Protein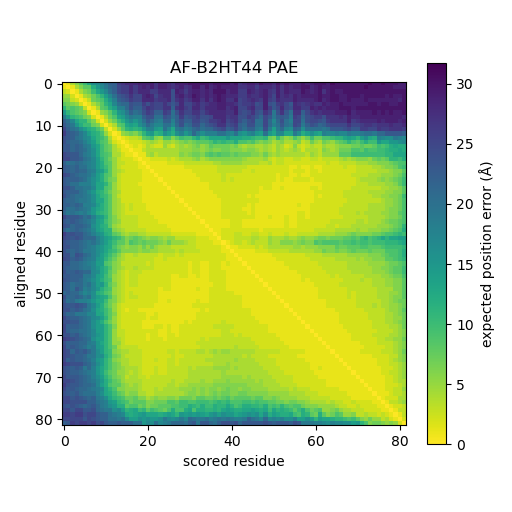 AF-B2HT44-F1 (afdb_monomer)

Secondary structure (DSSP, 8-state):
---------------GGG--HHHHHHHHHHHHHHHHH----HHHHHHHHHHHHHHHHHHHHHHHHHHHHHHHHHHHHHHTT-

Foldseek 3Di:
DDDDPDDPDPPPPPPLLPDDLVRLVVLLVVLVVDLVVDPDDPVVNVVSVVSNVSSVVSNVVNVVVVVVVVVVVVVVVVVVVD

InterPro domains:
  IPR003761 Exonuclease VII, small subunit [MF_00337] (20-80)
  IPR003761 Exonuclease VII, small subunit [PF02609] (21-70)
  IPR003761 Exonuclease VII, small subunit [PIRSF006488] (12-81)
  IPR003761 Exonuclease VII, small subunit [PTHR34137] (15-80)
  IPR003761 Exonuclease VII, small subunit [TIGR01280] (21-74)
  IPR037004 Exonuclease VII, small subunit superfamily [G3DSA:1.10.287.1040] (17-82)
  IPR037004 Exonuclease VII, small subunit superfamily [SSF116842] (15-72)

Mean predicted aligned error: 8.58 Å

pLDDT: mean 88.36, std 17.96, range [39.75, 98.44]

Organism: Mycobacterium marinum (strain ATCC BAA-535 / M) (NCBI:txid216594)

Sequence (82 aa):
MELDDHNGETDSVTPISQLGYEACRDELIEVVRLLEQGGLDLDTSLKLWERGEVLAK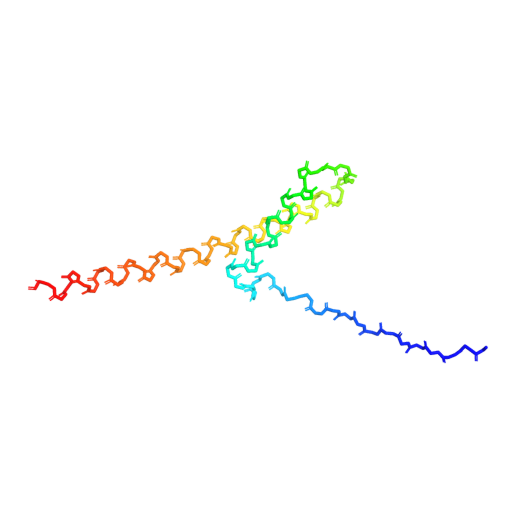RCEEHLAGARQRVADALAASEAEQD

Nearest PDB structures (foldseek):
  3aai-assembly1_B  TM=4.325E-01  e=1.370E+00  Thermus thermophilus HB8
  7zg0-assembly1_B  TM=5.499E-01  e=3.098E+00  Mus musculus
  7zg0-assembly1_A  TM=5.450E-01  e=2.910E+00  Mus musculus

Structure (mmCIF, N/CA/C/O backbone):
data_AF-B2HT44-F1
#
_entry.id   AF-B2HT44-F1
#
loop_
_atom_site.group_PDB
_atom_site.id
_atom_site.type_symbol
_atom_site.label_atom_id
_atom_site.label_alt_id
_atom_site.label_comp_id
_atom_site.label_asym_id
_atom_site.label_entity_id
_atom_site.label_seq_id
_atom_site.pdbx_PDB_ins_code
_atom_site.Cartn_x
_atom_site.Cartn_y
_atom_site.Cartn_z
_atom_site.occupancy
_atom_site.B_iso_or_equiv
_atom_site.auth_seq_id
_atom_site.auth_comp_id
_atom_site.auth_asym_id
_atom_site.auth_atom_id
_atom_site.pdbx_PDB_model_num
ATOM 1 N N . MET A 1 1 ? 36.160 -21.753 -14.204 1.00 49.69 1 MET A N 1
ATOM 2 C CA . MET A 1 1 ? 35.215 -22.761 -14.718 1.00 49.69 1 MET A CA 1
ATOM 3 C C . MET A 1 1 ? 34.291 -23.089 -13.553 1.00 49.69 1 MET A C 1
ATOM 5 O O . MET A 1 1 ? 34.535 -24.041 -12.832 1.00 49.69 1 MET A O 1
ATOM 9 N N . GLU A 1 2 ? 33.582 -22.074 -13.059 1.00 41.44 2 GLU A N 1
ATOM 10 C CA . GLU A 1 2 ? 32.236 -21.661 -13.510 1.00 41.44 2 GLU A CA 1
ATOM 11 C C . GLU A 1 2 ? 31.220 -22.770 -13.280 1.00 41.44 2 GLU A C 1
ATOM 13 O O . GLU A 1 2 ? 30.886 -23.493 -14.209 1.00 41.44 2 GLU A O 1
ATOM 18 N N . LEU A 1 3 ? 30.797 -22.886 -12.021 1.00 48.12 3 LEU A N 1
ATOM 19 C CA . LEU A 1 3 ? 29.525 -23.445 -11.580 1.00 48.12 3 LEU A CA 1
ATOM 20 C C . LEU A 1 3 ? 29.204 -22.745 -10.252 1.00 48.12 3 LEU A C 1
ATOM 22 O O . LEU A 1 3 ? 29.858 -23.029 -9.257 1.00 48.12 3 LEU A O 1
ATOM 26 N N . AS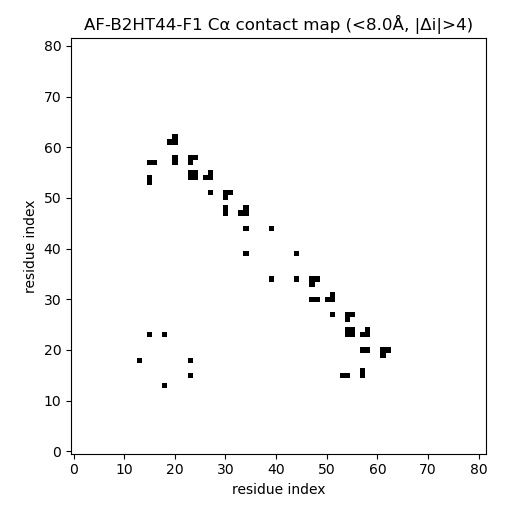P A 1 4 ? 28.298 -21.772 -10.279 1.00 50.97 4 ASP A N 1
ATOM 27 C CA . ASP A 1 4 ? 27.356 -21.535 -9.180 1.00 50.97 4 ASP A CA 1
ATOM 28 C C . ASP A 1 4 ? 26.194 -20.685 -9.709 1.00 50.97 4 ASP A C 1
ATOM 30 O O . ASP A 1 4 ? 26.187 -19.453 -9.687 1.00 50.97 4 ASP A O 1
ATOM 34 N N . ASP A 1 5 ? 25.217 -21.416 -10.245 1.00 48.53 5 ASP A N 1
ATOM 35 C CA . ASP A 1 5 ? 23.827 -21.014 -10.423 1.00 48.53 5 ASP A CA 1
ATOM 36 C C . ASP A 1 5 ? 23.181 -20.814 -9.041 1.00 48.53 5 ASP A C 1
ATOM 38 O O . ASP A 1 5 ? 22.573 -21.721 -8.470 1.00 48.53 5 ASP A O 1
ATOM 42 N N . HIS A 1 6 ? 23.300 -19.609 -8.489 1.00 54.00 6 HIS A N 1
ATOM 43 C CA . HIS A 1 6 ? 22.558 -19.192 -7.303 1.00 54.00 6 HIS A CA 1
ATOM 44 C C . HIS A 1 6 ? 22.051 -17.759 -7.495 1.00 54.00 6 HIS A C 1
ATOM 46 O O . HIS A 1 6 ? 22.805 -16.811 -7.318 1.00 54.00 6 HIS A O 1
ATOM 52 N N . ASN A 1 7 ? 20.782 -17.587 -7.878 1.00 50.91 7 ASN A N 1
ATOM 53 C CA . ASN A 1 7 ? 19.766 -17.082 -6.943 1.00 50.91 7 ASN A CA 1
ATOM 54 C C . ASN A 1 7 ? 18.399 -16.960 -7.647 1.00 50.91 7 ASN A C 1
ATOM 56 O O . ASN A 1 7 ? 18.102 -15.972 -8.317 1.00 50.91 7 ASN A O 1
ATOM 60 N N . GLY A 1 8 ? 17.562 -17.988 -7.493 1.00 40.31 8 GLY A N 1
ATOM 61 C CA . GLY A 1 8 ? 16.153 -17.995 -7.893 1.00 40.31 8 GLY A CA 1
ATOM 62 C C . GLY A 1 8 ? 15.266 -17.277 -6.875 1.00 40.31 8 GLY A C 1
ATOM 63 O O . GLY A 1 8 ? 14.340 -17.879 -6.342 1.00 40.31 8 GLY A O 1
ATOM 64 N N . GLU A 1 9 ? 15.551 -16.008 -6.595 1.00 43.34 9 GLU A N 1
ATOM 65 C CA . GLU A 1 9 ? 14.786 -15.205 -5.639 1.00 43.34 9 GLU A CA 1
ATOM 66 C C . GLU A 1 9 ? 13.765 -14.357 -6.401 1.00 43.34 9 GLU A C 1
ATOM 68 O O . GLU A 1 9 ? 13.941 -13.165 -6.646 1.00 43.34 9 GLU A O 1
ATOM 73 N N . THR A 1 10 ? 12.675 -14.994 -6.833 1.00 39.75 10 THR A N 1
ATOM 74 C CA . THR A 1 10 ? 11.431 -14.254 -7.046 1.00 39.75 10 THR A CA 1
ATOM 75 C C . THR A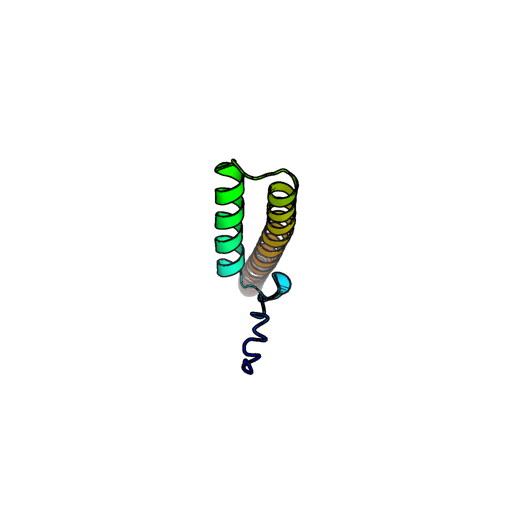 1 10 ? 10.951 -13.828 -5.667 1.00 39.75 10 THR A C 1
ATOM 77 O O . THR A 1 10 ? 10.168 -14.549 -5.046 1.00 39.75 10 THR A O 1
ATOM 80 N N . ASP A 1 11 ? 11.471 -12.700 -5.179 1.00 45.97 11 ASP A N 1
ATOM 81 C CA . ASP A 1 11 ? 10.919 -11.975 -4.040 1.00 45.97 11 ASP A CA 1
ATOM 82 C C . ASP A 1 11 ? 9.414 -11.891 -4.280 1.00 45.97 11 ASP A C 1
ATOM 84 O O . ASP A 1 11 ? 8.940 -11.251 -5.225 1.00 45.97 11 ASP A O 1
ATOM 88 N N . SER A 1 12 ? 8.664 -12.669 -3.509 1.00 50.66 12 SER A N 1
ATOM 89 C CA . SER A 1 12 ? 7.225 -12.790 -3.640 1.00 50.66 12 SER A CA 1
ATOM 90 C C . SER A 1 12 ? 6.617 -11.465 -3.208 1.00 50.66 12 SER A C 1
ATOM 92 O O . SER A 1 12 ? 6.270 -11.287 -2.042 1.00 50.66 12 SER A O 1
ATOM 94 N N . VAL A 1 13 ? 6.535 -10.518 -4.145 1.00 69.81 13 VAL A N 1
ATOM 95 C CA . VAL A 1 13 ? 5.850 -9.243 -3.959 1.00 69.81 13 VAL A CA 1
ATOM 96 C C . VAL A 1 13 ? 4.422 -9.578 -3.556 1.00 69.81 13 VAL A C 1
ATOM 98 O O . VAL A 1 13 ? 3.654 -10.107 -4.363 1.00 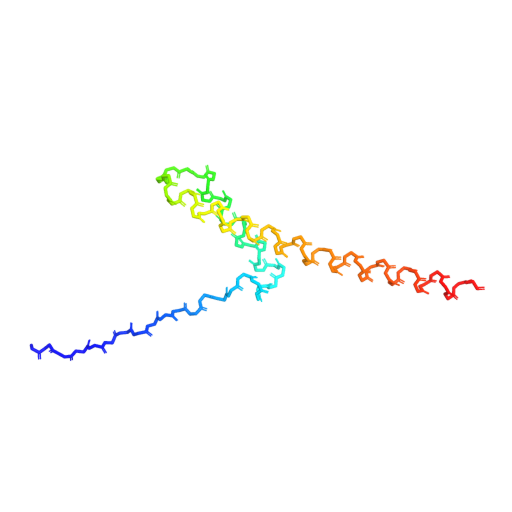69.81 13 VAL A O 1
ATOM 101 N N . THR A 1 14 ? 4.083 -9.314 -2.294 1.00 78.94 14 THR A N 1
ATOM 102 C CA . THR A 1 14 ? 2.734 -9.507 -1.762 1.00 78.94 14 THR A CA 1
ATOM 103 C C . THR A 1 14 ? 1.740 -8.835 -2.709 1.00 78.94 14 THR A C 1
ATOM 105 O O . THR A 1 14 ? 1.853 -7.628 -2.945 1.00 78.94 14 THR A O 1
ATOM 108 N N . PRO A 1 15 ? 0.778 -9.579 -3.285 1.00 89.00 15 PRO A N 1
ATOM 109 C CA . PRO A 1 15 ? -0.225 -8.989 -4.156 1.00 89.00 15 PRO A CA 1
ATOM 110 C C . PRO A 1 15 ? -0.941 -7.839 -3.441 1.00 89.00 15 PRO A C 1
ATOM 112 O O . PRO A 1 15 ? -1.288 -7.975 -2.269 1.00 89.00 15 PRO A O 1
ATOM 115 N N . ILE A 1 16 ? -1.227 -6.735 -4.141 1.00 89.50 16 ILE A N 1
ATOM 116 C CA . ILE A 1 16 ? -1.896 -5.556 -3.549 1.00 89.50 16 ILE A CA 1
ATOM 117 C C . ILE A 1 16 ? -3.209 -5.946 -2.847 1.00 89.50 16 ILE A C 1
ATOM 119 O O . ILE A 1 16 ? -3.543 -5.426 -1.784 1.00 89.50 16 ILE A O 1
ATOM 123 N N . SER A 1 17 ? -3.915 -6.952 -3.372 1.00 89.50 17 SER A N 1
ATOM 124 C CA . SER A 1 17 ? -5.127 -7.518 -2.767 1.00 89.50 17 SER A CA 1
ATOM 125 C C . SER A 1 17 ? -4.931 -8.072 -1.348 1.00 89.50 17 SER A C 1
ATOM 127 O O . SER A 1 17 ? -5.899 -8.191 -0.601 1.00 89.50 17 SER A O 1
ATOM 129 N N . GLN A 1 18 ? -3.705 -8.425 -0.966 1.00 90.56 18 GLN A N 1
ATOM 130 C CA . GLN A 1 18 ? -3.340 -8.940 0.356 1.00 90.56 18 GLN A CA 1
ATOM 131 C C . GLN A 1 18 ? -2.741 -7.865 1.274 1.00 90.56 18 GLN A C 1
ATOM 133 O O . GLN A 1 18 ? -2.553 -8.124 2.461 1.00 90.56 18 GLN A O 1
ATOM 138 N N . LEU A 1 19 ? -2.481 -6.654 0.770 1.00 93.31 19 LEU A N 1
ATOM 139 C CA . LEU A 1 19 ? -1.982 -5.557 1.593 1.00 93.31 19 LEU A CA 1
ATOM 140 C C . LEU A 1 19 ? -3.064 -5.068 2.564 1.00 93.31 19 LEU A C 1
ATOM 142 O O . LEU A 1 19 ? -4.241 -4.920 2.204 1.00 93.31 19 LEU A O 1
ATOM 146 N N . GLY A 1 20 ? -2.647 -4.793 3.801 1.00 95.62 20 GLY A N 1
ATOM 147 C CA . GLY A 1 20 ? -3.425 -4.012 4.762 1.00 95.62 20 GLY A CA 1
ATOM 148 C C . GLY A 1 20 ? -3.485 -2.535 4.363 1.00 95.62 20 GLY A C 1
ATOM 149 O O . GLY A 1 20 ? -2.722 -2.088 3.509 1.00 95.62 20 GLY A O 1
ATOM 150 N N . TYR A 1 21 ? -4.383 -1.771 4.991 1.00 96.94 21 TYR A N 1
ATOM 151 C CA . TYR A 1 21 ? -4.598 -0.358 4.656 1.00 96.94 21 TYR A CA 1
ATOM 152 C C . TYR A 1 21 ? -3.317 0.484 4.730 1.00 96.94 21 TYR A C 1
ATOM 154 O O . TYR A 1 21 ? -3.038 1.238 3.806 1.00 96.94 21 TYR A O 1
ATOM 162 N N . GLU A 1 22 ? -2.522 0.339 5.795 1.00 97.19 22 GLU A N 1
ATOM 163 C CA . GLU A 1 22 ? -1.306 1.142 5.992 1.00 97.19 22 GLU A CA 1
ATOM 164 C C . GLU A 1 22 ? -0.250 0.850 4.926 1.00 97.19 22 GLU A C 1
ATOM 166 O O . GLU A 1 22 ? 0.216 1.776 4.275 1.00 97.19 22 GLU A O 1
ATOM 171 N N . ALA A 1 23 ? 0.037 -0.427 4.659 1.00 96.31 23 ALA A N 1
ATOM 172 C CA . ALA A 1 23 ? 0.970 -0.817 3.604 1.00 96.31 23 ALA A CA 1
ATOM 173 C C . ALA A 1 23 ? 0.499 -0.346 2.215 1.00 96.31 23 ALA A C 1
ATOM 175 O O . ALA A 1 23 ? 1.289 0.172 1.433 1.00 96.31 23 ALA A O 1
ATOM 176 N N . CYS A 1 24 ? -0.801 -0.472 1.928 1.00 96.25 24 CYS A N 1
ATOM 177 C CA . CYS A 1 24 ? -1.395 -0.002 0.679 1.00 96.25 24 CYS A CA 1
ATOM 178 C C . CYS A 1 24 ? -1.282 1.526 0.522 1.00 96.25 24 CYS A C 1
ATOM 180 O O . CYS A 1 24 ? -0.967 2.024 -0.556 1.00 96.25 24 CYS A O 1
ATOM 182 N N . ARG A 1 25 ? -1.512 2.276 1.606 1.00 97.81 25 ARG A N 1
ATOM 183 C CA . ARG A 1 25 ? -1.377 3.737 1.642 1.00 97.81 25 ARG A CA 1
ATOM 184 C C . ARG A 1 25 ? 0.073 4.171 1.456 1.00 97.81 25 ARG A C 1
ATOM 186 O O . ARG A 1 25 ? 0.326 5.086 0.681 1.00 97.81 25 ARG A O 1
ATOM 193 N N . ASP A 1 26 ? 1.002 3.552 2.173 1.00 97.75 26 ASP A N 1
ATOM 194 C CA . ASP A 1 26 ? 2.414 3.938 2.151 1.00 97.75 26 ASP A CA 1
ATOM 195 C C . ASP A 1 26 ? 3.024 3.687 0.766 1.00 97.75 26 ASP A C 1
ATOM 197 O O . ASP A 1 26 ? 3.746 4.528 0.234 1.00 97.75 26 ASP A O 1
ATOM 201 N N . GLU A 1 27 ? 2.646 2.581 0.124 1.00 96.62 27 GLU A N 1
ATOM 202 C CA . GLU A 1 27 ? 3.042 2.304 -1.252 1.00 96.62 27 GLU A CA 1
ATOM 203 C C . GLU A 1 27 ? 2.407 3.281 -2.254 1.00 96.62 27 GLU A C 1
ATOM 205 O O . GLU A 1 27 ? 3.077 3.739 -3.180 1.00 96.62 27 GLU A O 1
ATOM 210 N N . LEU A 1 28 ? 1.138 3.660 -2.054 1.00 97.69 28 LEU A N 1
ATOM 211 C CA . LEU A 1 28 ? 0.474 4.660 -2.895 1.00 97.69 28 LEU A CA 1
ATOM 212 C C . LEU A 1 28 ? 1.172 6.022 -2.799 1.00 97.69 28 LEU A C 1
ATOM 214 O O . LEU A 1 28 ? 1.357 6.684 -3.818 1.00 97.69 28 LEU A O 1
ATOM 218 N N . ILE A 1 29 ? 1.593 6.425 -1.596 1.00 98.19 29 ILE A N 1
ATOM 219 C CA . ILE A 1 29 ? 2.367 7.655 -1.378 1.00 98.19 29 ILE A CA 1
ATOM 220 C C . ILE A 1 29 ? 3.681 7.605 -2.163 1.00 98.19 29 ILE A C 1
ATOM 222 O O . ILE A 1 29 ? 4.038 8.590 -2.806 1.00 98.19 29 ILE A O 1
ATOM 226 N N . GLU A 1 30 ? 4.381 6.470 -2.158 1.00 97.62 30 GLU A N 1
ATOM 227 C CA . GLU A 1 30 ? 5.629 6.318 -2.910 1.00 97.62 30 GLU A CA 1
ATOM 228 C C . GLU A 1 30 ? 5.406 6.368 -4.428 1.00 97.62 30 GLU A C 1
ATOM 230 O O . GLU A 1 30 ? 6.147 7.049 -5.138 1.00 97.62 30 GLU A O 1
ATOM 235 N N . VAL A 1 31 ? 4.352 5.719 -4.932 1.00 97.38 31 VAL A N 1
ATOM 236 C CA . VAL A 1 31 ? 3.964 5.799 -6.350 1.00 97.38 31 VAL A CA 1
ATOM 237 C C . VAL A 1 31 ? 3.683 7.246 -6.759 1.00 97.38 31 VAL A C 1
ATOM 239 O O . VAL A 1 31 ? 4.216 7.710 -7.769 1.00 97.38 31 VAL A O 1
ATOM 242 N N . VAL A 1 32 ? 2.890 7.976 -5.968 1.00 98.00 32 VAL A N 1
ATOM 243 C CA . VAL A 1 32 ? 2.589 9.393 -6.220 1.00 98.00 32 VAL A CA 1
ATOM 244 C C . VAL A 1 32 ? 3.871 10.223 -6.204 1.00 98.00 32 VAL A C 1
ATOM 246 O O . VAL A 1 32 ? 4.110 10.978 -7.141 1.00 98.00 32 VAL A O 1
ATOM 249 N N . ARG A 1 33 ? 4.749 10.020 -5.215 1.00 98.12 33 ARG A N 1
ATOM 250 C CA . ARG A 1 33 ? 6.031 10.731 -5.107 1.00 98.12 33 ARG A CA 1
ATOM 251 C C . ARG A 1 33 ? 6.907 10.540 -6.350 1.00 98.12 33 ARG A C 1
ATOM 253 O O . ARG A 1 33 ? 7.510 11.501 -6.825 1.00 98.12 33 ARG A O 1
ATOM 260 N N . LEU A 1 34 ? 6.998 9.315 -6.872 1.00 97.19 34 LEU A N 1
ATOM 261 C CA . LEU A 1 34 ? 7.774 9.005 -8.078 1.00 97.19 34 LEU A CA 1
ATOM 262 C C . LEU A 1 34 ? 7.167 9.642 -9.335 1.00 97.19 34 LEU A C 1
ATOM 264 O O . LEU A 1 34 ? 7.901 10.192 -10.155 1.00 97.19 34 LEU A O 1
ATOM 268 N N . LEU A 1 35 ? 5.838 9.606 -9.472 1.00 97.75 35 LEU A N 1
ATOM 269 C CA . LEU A 1 35 ? 5.134 10.262 -10.576 1.00 97.75 35 LEU A CA 1
ATOM 270 C C . LEU A 1 35 ? 5.321 11.789 -10.542 1.00 97.75 35 LEU A C 1
ATOM 272 O O . LEU A 1 35 ? 5.596 12.393 -11.577 1.00 97.75 35 LEU A O 1
ATOM 276 N N . GLU A 1 36 ? 5.227 12.408 -9.362 1.00 97.69 36 GLU A N 1
ATOM 277 C CA . GLU A 1 36 ? 5.400 13.855 -9.167 1.00 97.69 36 GLU A CA 1
ATOM 278 C C . GLU A 1 36 ? 6.842 14.327 -9.394 1.00 97.69 36 GLU A C 1
ATOM 280 O O . GLU A 1 36 ? 7.059 15.433 -9.891 1.00 97.69 36 GLU A O 1
ATOM 285 N N . GLN A 1 37 ? 7.834 13.494 -9.059 1.00 97.06 37 GLN A N 1
ATOM 286 C CA . GLN A 1 37 ? 9.246 13.780 -9.327 1.00 97.06 37 GLN A CA 1
ATOM 287 C C . GLN A 1 37 ? 9.526 13.922 -10.833 1.00 97.06 37 GLN A C 1
ATOM 289 O O . GLN A 1 37 ? 10.412 14.686 -11.228 1.00 97.06 37 GLN A O 1
ATOM 294 N N . GLY A 1 38 ? 8.773 13.202 -11.670 1.00 94.56 38 GLY A N 1
ATOM 295 C CA . GLY A 1 38 ? 8.992 13.148 -13.110 1.00 94.56 38 GLY A CA 1
ATOM 296 C C . GLY A 1 38 ? 10.340 12.516 -13.479 1.00 94.56 38 GLY A C 1
ATOM 297 O O . GLY A 1 38 ? 10.946 11.778 -12.707 1.00 94.56 38 GLY A O 1
ATOM 298 N N . GLY A 1 39 ? 10.816 12.782 -14.700 1.00 95.94 39 GLY A N 1
ATOM 299 C CA . GLY A 1 39 ? 12.079 12.221 -15.211 1.00 95.94 39 GLY A CA 1
ATOM 300 C C . GLY A 1 39 ? 12.012 10.739 -15.601 1.00 95.94 39 GLY A C 1
ATOM 301 O O . GLY A 1 39 ? 13.027 10.161 -15.983 1.00 95.94 39 GLY A O 1
ATOM 302 N N . LEU A 1 40 ? 10.823 10.142 -15.528 1.00 95.69 40 LEU A N 1
ATOM 303 C CA . LEU A 1 40 ? 10.534 8.787 -15.973 1.00 95.69 40 LEU A CA 1
ATOM 304 C C . LEU A 1 40 ? 10.127 8.802 -17.448 1.00 95.69 40 LEU A C 1
ATOM 306 O O . LEU A 1 40 ? 9.527 9.762 -17.936 1.00 95.69 40 LEU A O 1
ATOM 310 N N . ASP A 1 41 ? 10.435 7.727 -18.165 1.00 97.06 41 ASP A N 1
ATOM 311 C CA . ASP A 1 41 ? 9.866 7.510 -19.488 1.00 97.06 41 ASP A CA 1
ATOM 312 C C . ASP A 1 41 ? 8.362 7.190 -19.397 1.00 97.06 41 ASP A C 1
ATOM 314 O O . ASP A 1 41 ? 7.802 6.954 -18.319 1.00 97.06 41 ASP A O 1
ATOM 318 N N . LEU A 1 42 ? 7.695 7.198 -20.551 1.00 97.69 42 LEU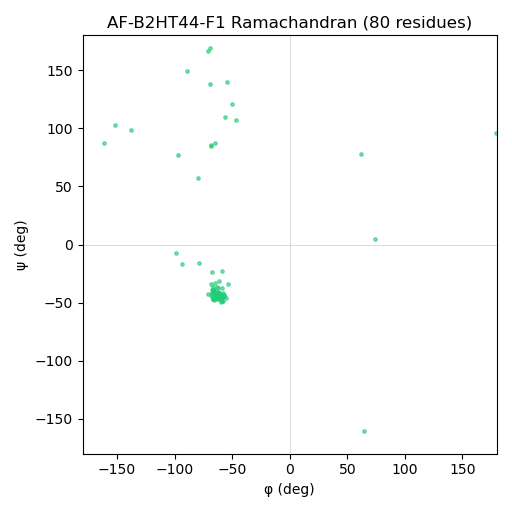 A N 1
ATOM 319 C CA . LEU A 1 42 ? 6.252 6.996 -20.634 1.00 97.69 42 LEU A CA 1
ATOM 320 C C . LEU A 1 42 ? 5.819 5.613 -20.124 1.00 97.69 42 LEU A C 1
ATOM 322 O O . LEU A 1 42 ? 4.818 5.528 -19.423 1.00 97.69 42 LEU A O 1
ATOM 326 N N . ASP A 1 43 ? 6.555 4.549 -20.449 1.00 97.88 43 ASP A N 1
ATOM 327 C CA . ASP A 1 43 ? 6.201 3.180 -20.052 1.00 97.88 43 ASP A CA 1
ATOM 328 C C . ASP A 1 43 ? 6.338 3.004 -18.534 1.00 97.88 43 ASP A C 1
ATOM 330 O O . ASP A 1 43 ? 5.429 2.492 -17.878 1.00 97.88 43 ASP A O 1
ATOM 334 N N . THR A 1 44 ? 7.415 3.531 -17.946 1.00 96.69 44 THR A N 1
ATOM 335 C CA . THR A 1 44 ? 7.596 3.540 -16.487 1.00 96.69 44 THR A CA 1
ATOM 336 C C . THR A 1 44 ? 6.517 4.372 -15.787 1.00 96.69 44 THR A C 1
ATOM 338 O O . THR A 1 44 ? 5.949 3.935 -14.784 1.00 96.69 44 THR A O 1
ATOM 341 N N . SER A 1 45 ? 6.182 5.543 -16.335 1.00 97.56 45 SER A N 1
ATOM 342 C CA . SER A 1 45 ? 5.117 6.406 -15.806 1.00 97.56 45 SER A CA 1
ATOM 343 C C . SER A 1 45 ? 3.752 5.710 -15.834 1.00 97.56 45 SER A C 1
ATOM 345 O O . SER A 1 45 ? 3.007 5.770 -14.858 1.00 97.56 45 SER A O 1
ATOM 347 N N . LEU A 1 46 ? 3.435 5.000 -16.922 1.00 97.94 46 LEU A N 1
ATOM 348 C CA . LEU A 1 46 ? 2.186 4.250 -17.057 1.00 97.94 46 LEU A CA 1
ATOM 349 C C . LEU A 1 46 ? 2.107 3.083 -16.068 1.00 97.94 46 LEU A C 1
ATOM 351 O O . LEU A 1 46 ? 1.086 2.930 -15.405 1.00 97.94 46 LEU A O 1
ATOM 355 N N . LYS A 1 47 ? 3.187 2.315 -15.891 1.00 96.94 47 LYS A N 1
ATOM 356 C CA . LYS A 1 47 ? 3.232 1.213 -14.912 1.00 96.94 47 LYS A CA 1
ATOM 357 C C . LYS A 1 47 ? 3.022 1.695 -13.480 1.00 96.94 47 LYS A C 1
ATOM 359 O O . LYS A 1 47 ? 2.316 1.048 -12.706 1.00 96.94 47 LYS A O 1
ATOM 364 N N . LEU A 1 48 ? 3.633 2.824 -13.117 1.00 97.06 48 LEU A N 1
ATOM 365 C CA . LEU A 1 48 ? 3.413 3.446 -11.812 1.00 97.06 48 LEU A CA 1
ATOM 366 C C . LEU A 1 48 ? 1.965 3.902 -11.657 1.00 97.06 48 LEU A C 1
ATOM 368 O O . LEU A 1 48 ? 1.363 3.626 -10.624 1.00 97.06 48 LEU A O 1
ATOM 372 N N . TRP A 1 49 ? 1.392 4.541 -12.677 1.00 97.62 49 TRP A N 1
ATOM 373 C CA . TRP A 1 49 ? -0.008 4.954 -12.648 1.00 97.62 49 TRP A CA 1
ATOM 374 C C . TRP A 1 49 ? -0.955 3.757 -12.472 1.00 97.62 49 TRP A C 1
ATOM 376 O O . TRP A 1 49 ? -1.756 3.759 -11.543 1.00 97.62 49 TRP A O 1
ATOM 386 N N . GLU A 1 50 ? -0.806 2.692 -13.264 1.00 97.56 50 GLU A N 1
ATOM 387 C CA . GLU A 1 50 ? -1.619 1.470 -13.144 1.00 97.56 50 GLU A CA 1
ATOM 388 C C . GLU A 1 50 ? -1.506 0.838 -11.750 1.00 97.56 50 GLU A C 1
ATOM 390 O O . GLU A 1 50 ? -2.505 0.419 -11.161 1.00 97.56 50 GLU A O 1
ATOM 395 N N . ARG A 1 51 ? -0.293 0.801 -11.183 1.00 95.25 51 ARG A N 1
ATOM 396 C CA . ARG A 1 51 ? -0.076 0.340 -9.807 1.00 95.25 51 ARG A CA 1
ATOM 397 C C . ARG A 1 51 ? -0.788 1.244 -8.797 1.00 95.25 51 ARG A C 1
ATOM 399 O O . ARG A 1 51 ? -1.448 0.735 -7.891 1.00 95.25 51 ARG A O 1
ATOM 406 N N . GLY A 1 52 ? -0.685 2.559 -8.975 1.00 97.31 52 GLY A N 1
ATOM 407 C CA . GLY A 1 52 ? -1.369 3.569 -8.172 1.00 97.31 52 GLY A CA 1
ATOM 408 C C . GLY A 1 52 ? -2.886 3.391 -8.169 1.00 97.31 52 GLY A C 1
ATOM 409 O O . GLY A 1 52 ? -3.490 3.403 -7.100 1.00 97.31 52 GLY A O 1
ATOM 410 N N . GLU A 1 53 ? -3.495 3.125 -9.325 1.00 98.31 53 GLU A N 1
ATOM 411 C CA . GLU A 1 53 ? -4.940 2.873 -9.446 1.00 98.31 53 GLU A CA 1
ATOM 412 C C . GLU A 1 53 ? -5.379 1.640 -8.639 1.00 98.31 53 GLU A C 1
ATOM 414 O O . GLU A 1 53 ? -6.382 1.670 -7.920 1.00 98.31 53 GLU A O 1
ATOM 419 N N . VAL A 1 54 ? -4.608 0.547 -8.700 1.00 97.12 54 VAL A N 1
ATOM 420 C CA . VAL A 1 54 ? -4.910 -0.678 -7.939 1.00 97.12 54 VAL A CA 1
ATOM 421 C C . VAL A 1 54 ? -4.768 -0.442 -6.431 1.00 97.12 54 VAL A C 1
ATOM 423 O O . VAL A 1 54 ? -5.609 -0.908 -5.656 1.00 97.12 54 VAL A O 1
ATOM 426 N N . LEU A 1 55 ? -3.745 0.304 -6.004 1.00 97.62 55 LEU A N 1
ATOM 427 C CA . LEU A 1 55 ? -3.555 0.689 -4.602 1.00 97.62 55 LEU A CA 1
ATOM 428 C C . LEU A 1 55 ? -4.679 1.601 -4.101 1.00 97.62 55 LEU A C 1
ATOM 430 O O . LEU A 1 55 ? -5.231 1.362 -3.028 1.00 97.62 55 LEU A O 1
ATOM 434 N N . ALA A 1 56 ? -5.060 2.618 -4.875 1.00 97.75 56 ALA A N 1
ATOM 435 C CA . ALA A 1 56 ? -6.144 3.530 -4.525 1.00 97.75 56 ALA A CA 1
ATOM 436 C C . ALA A 1 56 ? -7.457 2.766 -4.317 1.00 97.75 56 ALA A C 1
ATOM 438 O O . ALA A 1 56 ? -8.081 2.882 -3.259 1.00 97.75 56 ALA A O 1
ATOM 439 N N . LYS A 1 57 ? -7.807 1.878 -5.257 1.00 97.50 57 LYS A N 1
ATOM 440 C CA . LYS A 1 57 ? -8.978 1.004 -5.133 1.00 97.50 57 LYS A CA 1
ATOM 441 C C . LYS A 1 57 ? -8.926 0.144 -3.868 1.00 97.50 57 LYS A C 1
ATOM 443 O O . LYS A 1 57 ? -9.917 0.025 -3.149 1.00 97.50 57 LYS A O 1
ATOM 448 N N . ARG A 1 58 ? -7.769 -0.443 -3.554 1.00 96.88 58 ARG A N 1
ATOM 449 C CA . ARG A 1 58 ? -7.612 -1.276 -2.356 1.00 96.88 58 ARG A CA 1
ATOM 450 C C . ARG A 1 58 ? -7.743 -0.465 -1.061 1.00 96.88 58 ARG A C 1
ATOM 452 O O . ARG A 1 58 ? -8.374 -0.930 -0.110 1.00 96.88 58 ARG A O 1
ATOM 459 N N . CYS A 1 59 ? -7.202 0.752 -1.019 1.00 97.38 59 CYS A N 1
ATOM 460 C CA . CYS A 1 59 ? -7.417 1.694 0.079 1.00 97.38 59 CYS A CA 1
ATOM 461 C C . CYS A 1 59 ? -8.909 2.017 0.258 1.00 97.38 59 CYS A C 1
ATOM 463 O O . CYS A 1 59 ? -9.411 1.990 1.382 1.00 97.38 59 CYS A O 1
ATOM 465 N N . GLU A 1 60 ? -9.635 2.277 -0.831 1.00 97.88 60 GLU A N 1
ATOM 466 C CA . GLU A 1 60 ? -11.075 2.550 -0.796 1.00 97.88 60 GLU A CA 1
ATOM 467 C C . GLU A 1 60 ? -11.889 1.371 -0.253 1.00 97.88 60 GLU A C 1
ATOM 469 O O . GLU A 1 60 ? -12.786 1.589 0.564 1.00 97.88 60 GLU A O 1
ATOM 474 N N . GLU A 1 61 ? -11.554 0.135 -0.638 1.00 97.62 61 GLU A N 1
ATOM 475 C CA . GLU A 1 61 ? -12.174 -1.089 -0.112 1.00 97.62 61 GLU A CA 1
ATOM 476 C C . GLU A 1 61 ? -11.986 -1.214 1.408 1.00 97.62 61 GLU A C 1
ATOM 478 O O . GLU A 1 61 ? -12.951 -1.453 2.142 1.00 97.62 61 GLU A O 1
ATOM 483 N N . HIS A 1 62 ? -10.760 -0.999 1.900 1.00 96.94 62 HIS A N 1
ATOM 484 C CA . HIS A 1 62 ? -10.464 -1.000 3.339 1.00 96.94 62 HIS A CA 1
ATOM 485 C C . HIS A 1 62 ? -11.273 0.066 4.082 1.00 96.94 62 HIS A C 1
ATOM 487 O O . HIS A 1 62 ? -11.878 -0.214 5.123 1.00 96.94 62 HIS A O 1
ATOM 493 N N . LEU A 1 63 ? -11.322 1.284 3.538 1.00 97.94 63 LEU A N 1
ATOM 494 C CA . LEU A 1 63 ? -12.082 2.385 4.124 1.00 97.94 63 LEU A CA 1
ATOM 495 C C . LEU A 1 63 ? -13.593 2.127 4.081 1.00 97.94 63 LEU A C 1
ATOM 497 O O . LEU A 1 63 ? -14.292 2.476 5.030 1.00 97.94 63 LEU A O 1
ATOM 501 N N . ALA A 1 64 ? -14.111 1.496 3.026 1.00 97.94 64 ALA A N 1
ATOM 502 C CA . ALA A 1 64 ? -15.515 1.107 2.932 1.00 97.94 64 ALA A CA 1
ATOM 503 C C . ALA A 1 64 ? -15.884 0.084 4.014 1.00 97.94 64 ALA A C 1
ATOM 505 O O . ALA A 1 64 ? -16.862 0.288 4.733 1.00 97.94 64 ALA A O 1
ATOM 506 N N . GLY A 1 65 ? -15.061 -0.952 4.208 1.00 97.06 65 GLY A N 1
ATOM 507 C CA . GLY A 1 65 ? -15.257 -1.927 5.284 1.00 97.06 65 GLY A CA 1
ATOM 508 C C . GLY A 1 65 ? -15.152 -1.307 6.682 1.00 97.06 65 GLY A C 1
ATOM 509 O O . GLY A 1 65 ? -15.897 -1.673 7.589 1.00 97.06 65 GLY A O 1
ATOM 510 N N . ALA A 1 66 ? -14.259 -0.334 6.884 1.00 97.88 66 ALA A N 1
ATOM 511 C CA . ALA A 1 66 ? -14.187 0.418 8.137 1.00 97.88 66 ALA A CA 1
ATOM 512 C C . ALA A 1 66 ? -15.448 1.264 8.380 1.00 97.88 66 ALA A C 1
ATOM 514 O O . ALA A 1 66 ? -16.004 1.209 9.475 1.00 97.88 66 ALA A O 1
ATOM 515 N N . ARG A 1 67 ? -15.933 1.987 7.361 1.00 98.19 67 ARG A N 1
ATOM 516 C CA . ARG A 1 67 ? -17.172 2.777 7.442 1.00 98.19 67 ARG A CA 1
ATOM 517 C C . ARG A 1 67 ? -18.386 1.909 7.766 1.00 98.19 67 ARG A C 1
ATOM 519 O O . ARG A 1 67 ? -19.166 2.297 8.627 1.00 98.19 67 ARG A O 1
ATOM 526 N N . GLN A 1 68 ? -18.510 0.737 7.140 1.00 98.44 68 GLN A N 1
ATOM 527 C CA . GLN A 1 68 ? -19.609 -0.189 7.421 1.00 98.44 68 GLN A CA 1
ATOM 528 C C . GLN A 1 68 ? -19.598 -0.653 8.882 1.00 98.44 68 GLN A C 1
ATOM 530 O O . GLN A 1 68 ? -20.614 -0.553 9.556 1.00 98.44 68 GLN A O 1
ATOM 535 N N . ARG A 1 69 ? -18.435 -1.061 9.410 1.00 98.00 69 ARG A N 1
ATOM 536 C CA . ARG A 1 69 ? -18.310 -1.474 10.821 1.00 98.00 69 ARG A CA 1
ATOM 537 C C . ARG A 1 69 ? -18.708 -0.371 11.801 1.00 98.00 69 ARG A C 1
ATOM 539 O O . ARG A 1 69 ? -19.296 -0.663 12.836 1.00 98.00 69 ARG A O 1
ATOM 546 N N . VAL A 1 70 ? -18.377 0.884 11.490 1.00 98.31 70 VAL A N 1
ATOM 547 C CA . VAL A 1 70 ? -18.793 2.036 12.305 1.00 98.31 70 VAL A CA 1
ATOM 548 C C . VAL A 1 70 ? -20.305 2.238 12.220 1.00 98.31 70 VAL A C 1
ATOM 550 O O . VAL A 1 70 ? -20.938 2.419 13.254 1.00 98.31 70 VAL A O 1
ATOM 553 N N . ALA A 1 71 ? -20.888 2.172 11.021 1.00 98.19 71 ALA A N 1
ATOM 554 C CA . ALA A 1 71 ? -22.333 2.298 10.834 1.00 98.19 71 ALA A CA 1
ATOM 555 C C . ALA A 1 71 ? -23.113 1.209 11.593 1.00 98.19 71 ALA A C 1
ATOM 557 O O . ALA A 1 71 ? -24.068 1.532 12.294 1.00 98.19 71 ALA A O 1
ATOM 558 N N . ASP A 1 72 ? -22.668 -0.049 11.523 1.00 98.19 72 ASP A N 1
ATOM 559 C CA . ASP A 1 72 ? -23.298 -1.173 12.228 1.00 98.19 72 ASP A CA 1
ATOM 560 C C . ASP A 1 72 ? -23.227 -1.001 13.755 1.00 98.19 72 ASP A C 1
ATOM 562 O O . ASP A 1 72 ? -24.201 -1.261 14.458 1.00 98.19 72 ASP A O 1
ATOM 566 N N . ALA A 1 73 ? -22.089 -0.528 14.278 1.00 98.12 73 ALA A N 1
ATOM 567 C CA . ALA A 1 73 ? -21.915 -0.277 15.709 1.00 98.12 73 ALA A CA 1
ATOM 568 C C . ALA A 1 73 ? -22.811 0.865 16.221 1.00 98.12 73 ALA A C 1
ATOM 570 O O . ALA A 1 73 ? -23.348 0.772 17.324 1.00 98.12 73 ALA A O 1
ATOM 571 N N . LEU A 1 74 ? -22.989 1.925 15.425 1.00 97.88 74 LEU A N 1
ATOM 572 C CA . LEU A 1 74 ? -23.905 3.020 15.752 1.00 97.88 74 LEU A CA 1
ATOM 573 C C . LEU A 1 74 ? -25.363 2.545 15.738 1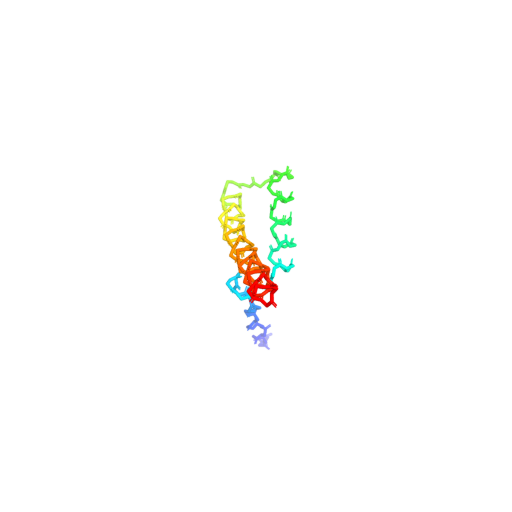.00 97.88 74 LEU A C 1
ATOM 575 O O . LEU A 1 74 ? -26.066 2.768 16.716 1.00 97.88 74 LEU A O 1
ATOM 579 N N . ALA A 1 75 ? -25.781 1.812 14.701 1.00 97.38 75 ALA A N 1
ATOM 580 C CA . ALA A 1 75 ? -27.141 1.281 14.597 1.00 97.38 75 ALA A CA 1
ATOM 581 C C . ALA A 1 75 ? -27.482 0.293 15.730 1.00 97.38 75 ALA A C 1
ATOM 583 O O . ALA A 1 75 ? -28.597 0.299 16.246 1.00 97.38 75 ALA A O 1
ATOM 584 N N . ALA A 1 76 ? -26.522 -0.540 16.150 1.00 96.75 76 ALA A N 1
ATOM 585 C CA . ALA A 1 76 ? -26.691 -1.420 17.305 1.00 96.75 76 ALA A CA 1
ATOM 586 C C . ALA A 1 76 ? -26.854 -0.625 18.611 1.00 96.75 76 ALA A C 1
ATOM 588 O O . ALA A 1 76 ? -27.735 -0.934 19.407 1.00 96.75 76 ALA A O 1
ATOM 589 N N . SER A 1 77 ? -26.055 0.431 18.804 1.00 96.00 77 SER A N 1
ATOM 590 C CA . SER A 1 77 ? -26.177 1.312 19.970 1.00 96.00 77 SER A CA 1
ATOM 591 C C . SER A 1 77 ? -27.501 2.080 19.999 1.00 96.00 77 SER A C 1
ATOM 593 O O . SER A 1 77 ? -27.984 2.370 21.088 1.00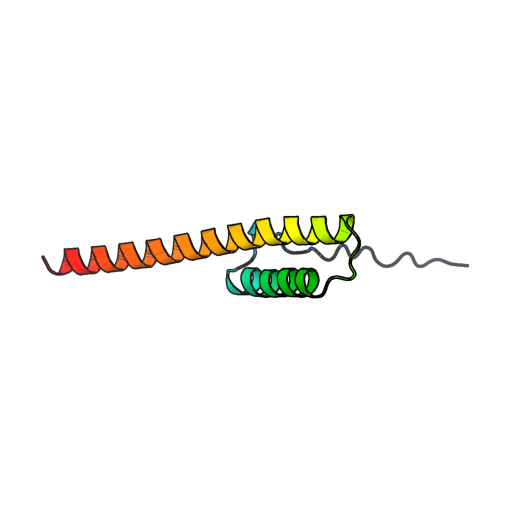 96.00 77 SER A O 1
ATOM 595 N N . GLU A 1 78 ? -28.066 2.442 18.845 1.00 95.50 78 GLU A N 1
ATOM 596 C CA . GLU A 1 78 ? -29.382 3.090 18.751 1.00 95.50 78 GLU A CA 1
ATOM 597 C C . GLU A 1 78 ? -30.507 2.096 19.083 1.00 95.50 78 GLU A C 1
ATOM 599 O O . GLU A 1 78 ? -31.386 2.411 19.876 1.00 95.50 78 GLU A O 1
ATOM 604 N N . ALA A 1 79 ? -30.432 0.860 18.577 1.00 94.56 79 ALA A N 1
ATOM 605 C CA . ALA A 1 79 ? -31.420 -0.186 18.859 1.00 94.56 79 ALA A CA 1
ATOM 606 C C . ALA A 1 79 ? -31.429 -0.668 20.324 1.00 94.56 79 ALA A C 1
ATOM 608 O O . ALA A 1 79 ? -32.434 -1.202 20.781 1.00 94.56 79 ALA A O 1
ATOM 609 N N . GLU A 1 80 ? -30.322 -0.516 21.057 1.00 91.50 80 GLU A N 1
ATOM 610 C CA . GLU A 1 80 ? -30.255 -0.791 22.501 1.00 91.50 80 GLU A CA 1
ATOM 611 C C . GLU A 1 80 ? -30.845 0.344 23.361 1.00 91.50 80 GLU A C 1
ATOM 613 O O . GLU A 1 80 ? -31.082 0.144 24.555 1.00 91.50 80 GLU A O 1
ATOM 618 N N . GLN A 1 81 ? -31.041 1.538 22.787 1.00 85.44 81 GLN A N 1
ATOM 619 C CA . GLN A 1 81 ? -31.573 2.715 23.484 1.00 85.44 81 GLN A CA 1
ATOM 620 C C . GLN A 1 81 ? -33.098 2.872 23.363 1.00 85.44 81 GLN A C 1
ATOM 622 O O . GLN A 1 81 ? -33.674 3.601 24.177 1.00 85.44 81 GLN A O 1
ATOM 627 N N . ASP A 1 82 ? -33.725 2.190 22.402 1.00 69.19 8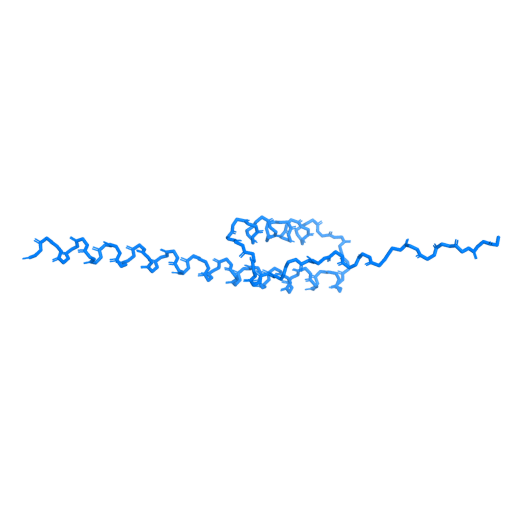2 ASP A N 1
ATOM 628 C CA . ASP A 1 82 ? -35.179 2.144 22.173 1.00 69.19 82 ASP A CA 1
ATOM 629 C C . ASP A 1 82 ? -35.864 0.972 22.908 1.00 69.19 82 ASP A C 1
ATOM 631 O O . ASP A 1 82 ? -37.009 1.164 23.391 1.00 69.19 82 ASP A O 1
#

Radius of gyration: 20.6 Å; Cα contacts (8 Å, |Δi|>4): 34; chains: 1; bounding box: 70×37×44 Å

Solvent-accessible surface area (backbone atoms only — not comparable to full-atom values): 4970 Å² total; per-residue (Å²): 137,91,84,80,96,77,81,93,72,77,75,78,73,76,53,72,92,73,50,52,56,66,61,29,48,55,50,34,53,51,40,49,53,53,61,73,68,50,96,63,55,70,68,62,48,49,54,40,48,56,50,36,52,56,28,50,53,49,38,51,52,48,51,49,56,51,52,49,55,52,52,54,53,50,52,52,56,52,66,73,73,113